Protein AF-A0AAW4KQB4-F1 (afdb_monomer)

Secondary structure (DSSP, 8-state):
-HHHHHH-HHHHHHHHHHTT----SEEEESSHHHHHHHHHHH-SSEEEEESS-TTSTT-EEE-SHHHHHHHHHHHTTTSSS--EEEEE--TTPPP-------

Radius of gyration: 13.83 Å; Cα contacts (8 Å, |Δi|>4): 135; chains: 1; bounding box: 31×33×38 Å

pLDDT: mean 86.3, std 11.34, range [48.59, 96.62]

InterPro domains:
  IPR005479 Carbamoyl phosphate synthase, ATP-binding domain [PF02786] (8-97)
  IPR005479 Carbamoyl phosphate synthase, ATP-binding domain [PS00866] (44-58)
  IPR011761 ATP-grasp fold [PS50975] (13-90)
  IPR013815 ATP-grasp fold, subdomain 1 [G3DSA:3.30.1490.20] (21-90)

Sequence (102 aa):
DAIDRAEDRERFQQMVERLNLRQPPNATVRSEDEAIRAASKIGYPLVVRPSYVLGGRAMEIVYEEEELKRYLRDAVKVSNDSPVLLDHFLNCAIEMDVDAVC

Mean predicted aligned error: 5.12 Å

Solvent-accessible surface area (backbone atoms only — not comparable to full-atom values): 6209 Å² total; per-residue (Å²): 106,77,67,54,40,67,40,34,54,65,52,35,50,54,50,37,57,76,67,72,55,91,74,67,58,64,45,74,28,84,45,71,73,50,41,54,59,43,45,73,72,59,41,73,44,27,33,39,42,60,37,79,56,80,86,66,61,83,50,48,78,29,72,48,70,68,52,46,54,50,47,48,68,65,51,51,79,71,43,86,90,48,48,31,34,40,31,40,56,73,78,94,64,87,87,83,88,83,90,84,87,133

Organism: Vibrio cholerae (NCBI:txid666)

Foldseek 3Di:
DVVQCVQAPVSVVVVCVVVVHDFAQKDKDQDLVRVVVSCVVRDDQKWKAWGPDPDCPLIDTHGDSVSSVVSCVVPSVVHPSGIIMIGHDDPPDDDDDDDDDD

Nearest PDB structures (foldseek):
  1bxr-assembly1_A  TM=9.576E-01  e=3.854E-11  Escherichia coli
  5dou-assembly1_A  TM=9.625E-01  e=8.351E-07  Homo sapiens
  5dou-assembly1_B  TM=9.601E-01  e=1.303E-06  Homo sapiens
  1m6v-assembly1_G  TM=9.331E-01  e=2.796E-06  Escherichia coli
  2ip4-assembly2_B  TM=7.373E-01  e=1.536E-04  Thermus thermophilus HB8

Structure (mmCIF, N/CA/C/O backbone):
data_AF-A0AAW4KQB4-F1
#
_entry.id   AF-A0AAW4KQB4-F1
#
loop_
_atom_site.group_PDB
_atom_site.id
_atom_site.type_symbol
_atom_site.label_atom_id
_atom_site.label_alt_id
_atom_site.label_comp_id
_atom_site.label_asym_id
_atom_site.label_entity_id
_atom_site.label_seq_id
_atom_site.pdbx_PDB_ins_code
_atom_site.Cartn_x
_atom_site.Cartn_y
_atom_site.Cartn_z
_atom_site.occupancy
_atom_site.B_iso_or_equiv
_atom_site.auth_seq_id
_atom_site.auth_comp_id
_atom_site.auth_asym_id
_atom_site.auth_atom_id
_atom_site.pdbx_PDB_model_num
ATOM 1 N N . ASP A 1 1 ? 9.292 16.509 -10.514 1.00 65.25 1 ASP A N 1
ATOM 2 C CA . ASP A 1 1 ? 8.114 16.097 -11.310 1.00 65.25 1 ASP A CA 1
ATOM 3 C C . ASP A 1 1 ? 8.057 14.623 -11.669 1.00 65.25 1 ASP A C 1
ATOM 5 O O . ASP A 1 1 ? 7.172 13.952 -11.163 1.00 65.25 1 ASP A O 1
ATOM 9 N N . ALA A 1 2 ? 8.936 14.094 -12.529 1.00 73.88 2 ALA A N 1
ATOM 10 C CA . ALA A 1 2 ? 8.830 12.690 -12.955 1.00 73.88 2 ALA A CA 1
ATOM 11 C C . ALA A 1 2 ? 9.076 11.689 -11.811 1.00 73.88 2 ALA A C 1
ATOM 13 O O . ALA A 1 2 ? 8.308 10.746 -11.673 1.00 73.88 2 ALA A O 1
ATOM 14 N N . ILE A 1 3 ? 10.086 11.948 -10.972 1.00 74.69 3 ILE A N 1
ATOM 15 C CA . ILE A 1 3 ? 10.391 11.147 -9.773 1.00 74.69 3 ILE A CA 1
ATOM 16 C C . ILE A 1 3 ? 9.219 11.198 -8.786 1.00 74.69 3 ILE A C 1
ATOM 18 O O . ILE A 1 3 ? 8.732 10.172 -8.338 1.00 74.69 3 ILE A O 1
ATOM 22 N N . ASP A 1 4 ? 8.699 12.398 -8.528 1.00 74.75 4 ASP A N 1
ATOM 23 C CA . ASP A 1 4 ? 7.585 12.606 -7.599 1.00 74.75 4 ASP A CA 1
ATOM 24 C C . ASP A 1 4 ? 6.294 11.895 -8.043 1.00 74.75 4 ASP A C 1
ATOM 26 O O . ASP A 1 4 ? 5.575 11.346 -7.222 1.00 74.75 4 ASP A O 1
ATOM 30 N N . ARG A 1 5 ? 6.031 11.807 -9.356 1.00 73.94 5 ARG A N 1
ATOM 31 C CA . ARG A 1 5 ? 4.914 11.002 -9.889 1.00 73.94 5 ARG A CA 1
ATOM 32 C C . ARG A 1 5 ? 5.044 9.501 -9.621 1.00 73.94 5 ARG A C 1
ATOM 34 O O . ARG A 1 5 ? 4.027 8.818 -9.656 1.00 73.94 5 ARG A O 1
ATOM 41 N N . ALA A 1 6 ? 6.264 8.994 -9.457 1.00 73.69 6 ALA A N 1
ATOM 42 C CA . ALA A 1 6 ? 6.514 7.580 -9.193 1.00 73.69 6 ALA A CA 1
ATOM 43 C C . ALA A 1 6 ? 6.536 7.269 -7.686 1.00 73.69 6 ALA A C 1
ATOM 45 O O . ALA A 1 6 ? 6.075 6.206 -7.278 1.00 73.69 6 ALA A O 1
ATOM 46 N N . GLU A 1 7 ? 7.047 8.197 -6.872 1.00 79.44 7 GLU A N 1
ATOM 47 C CA . GLU A 1 7 ? 7.164 8.045 -5.414 1.00 79.44 7 GLU A CA 1
ATOM 48 C C . GLU A 1 7 ? 5.852 8.338 -4.663 1.00 79.44 7 GLU A C 1
ATOM 50 O O . GLU A 1 7 ? 5.583 7.719 -3.628 1.00 79.44 7 GLU A O 1
ATOM 55 N N . ASP A 1 8 ? 5.019 9.245 -5.188 1.00 83.75 8 ASP A N 1
ATOM 56 C CA . ASP A 1 8 ? 3.676 9.520 -4.672 1.00 83.75 8 ASP A CA 1
ATOM 57 C C . ASP A 1 8 ? 2.689 8.451 -5.165 1.00 83.75 8 ASP A C 1
ATOM 59 O O . ASP A 1 8 ? 2.411 8.315 -6.364 1.00 83.7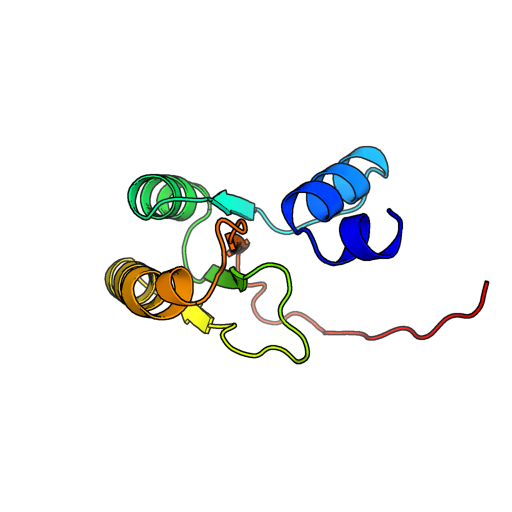5 8 ASP A O 1
ATOM 63 N N . ARG A 1 9 ? 2.134 7.685 -4.221 1.00 83.75 9 ARG A N 1
ATOM 64 C CA . ARG A 1 9 ? 1.229 6.571 -4.523 1.00 83.75 9 ARG A CA 1
ATOM 65 C C . ARG A 1 9 ? -0.099 7.015 -5.127 1.00 83.75 9 ARG A C 1
ATOM 67 O O . ARG A 1 9 ? -0.625 6.298 -5.976 1.00 83.75 9 ARG A O 1
ATOM 74 N N . GLU A 1 10 ? -0.606 8.186 -4.754 1.00 84.56 10 GLU A N 1
ATOM 75 C CA . GLU A 1 10 ? -1.840 8.739 -5.313 1.00 84.56 10 GLU A CA 1
ATOM 76 C C . GLU A 1 10 ? -1.628 9.124 -6.781 1.00 84.56 10 GLU A C 1
ATOM 78 O O . GLU A 1 10 ? -2.413 8.765 -7.661 1.00 84.56 10 GLU A O 1
ATOM 83 N N . ARG A 1 11 ? -0.511 9.797 -7.077 1.00 86.31 11 ARG A N 1
ATOM 84 C CA . ARG A 1 11 ? -0.163 10.183 -8.453 1.00 86.31 11 ARG A CA 1
ATOM 85 C C . ARG A 1 11 ? 0.112 8.963 -9.328 1.00 86.31 11 ARG A C 1
ATOM 87 O O . ARG A 1 11 ? -0.288 8.948 -10.496 1.00 86.31 11 ARG A O 1
ATOM 94 N N . PHE A 1 12 ? 0.762 7.940 -8.777 1.00 86.69 12 PHE A N 1
ATOM 95 C CA . PHE A 1 12 ? 1.005 6.684 -9.478 1.00 86.69 12 PHE A CA 1
ATOM 96 C C . PHE A 1 12 ? -0.304 5.940 -9.788 1.00 86.69 12 PHE A C 1
ATOM 98 O O . PHE A 1 12 ? -0.493 5.481 -10.917 1.00 86.69 12 PHE A O 1
ATOM 105 N N . GLN A 1 13 ? -1.231 5.875 -8.825 1.00 87.25 13 GLN A N 1
ATOM 106 C CA . GLN A 1 13 ? -2.569 5.302 -9.008 1.00 87.25 13 GLN A CA 1
ATOM 107 C C . GLN A 1 13 ? -3.315 5.991 -10.161 1.00 87.25 13 GLN A C 1
ATOM 109 O O . GLN A 1 13 ? -3.712 5.331 -11.122 1.00 87.25 13 GLN A O 1
ATOM 114 N N . GLN A 1 14 ? -3.397 7.325 -10.135 1.00 89.75 14 GLN A N 1
ATOM 115 C CA . GLN A 1 14 ? -4.054 8.113 -11.186 1.00 89.75 14 GLN A CA 1
ATOM 116 C C . GLN A 1 14 ? -3.425 7.898 -12.572 1.00 89.75 14 GLN A C 1
ATOM 118 O O . GLN A 1 14 ? -4.121 7.870 -13.589 1.00 89.75 14 GLN A O 1
ATOM 123 N N . MET A 1 15 ? -2.097 7.754 -12.641 1.00 92.25 15 MET A N 1
ATOM 124 C CA . MET A 1 15 ? -1.402 7.479 -13.898 1.00 92.25 15 MET A CA 1
ATOM 125 C C . MET A 1 15 ? -1.805 6.119 -14.474 1.00 92.25 15 MET A C 1
ATOM 127 O O . MET A 1 15 ? -2.079 6.021 -15.669 1.00 92.25 15 MET A O 1
ATOM 131 N N . VAL A 1 16 ? -1.853 5.082 -13.642 1.00 92.06 16 VAL A N 1
ATOM 132 C CA . VAL A 1 16 ? -2.243 3.733 -14.062 1.00 92.06 16 VAL A CA 1
ATOM 133 C C . VAL A 1 16 ? -3.697 3.691 -14.534 1.00 92.06 16 VAL A C 1
ATOM 135 O O . VAL A 1 16 ? -3.965 3.123 -15.595 1.00 92.06 16 VAL A O 1
ATOM 138 N N . GLU A 1 17 ? -4.610 4.345 -13.815 1.00 90.50 17 GLU A N 1
ATOM 139 C CA . GLU A 1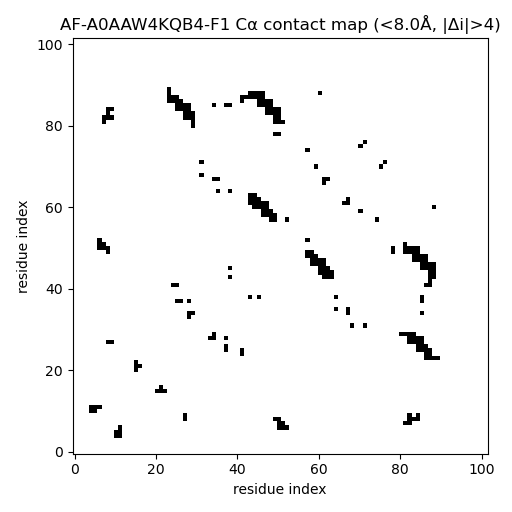 17 ? -6.012 4.481 -14.227 1.00 90.50 17 GLU A CA 1
ATOM 140 C C . GLU A 1 17 ? -6.129 5.177 -15.585 1.00 90.50 17 GLU A C 1
ATOM 142 O O . GLU A 1 17 ? -6.798 4.683 -16.493 1.00 90.50 17 GLU A O 1
ATOM 147 N N . ARG A 1 18 ? -5.405 6.288 -15.774 1.00 93.88 18 ARG A N 1
ATOM 148 C CA . ARG A 1 18 ? -5.371 7.019 -17.047 1.00 93.88 18 ARG A CA 1
ATOM 149 C C . ARG A 1 18 ? -4.843 6.167 -18.205 1.00 93.88 18 ARG A C 1
ATOM 151 O O . ARG A 1 18 ? -5.264 6.366 -19.343 1.00 93.88 18 ARG A O 1
ATOM 158 N N . LEU A 1 19 ? -3.912 5.254 -17.932 1.00 95.00 19 LEU A N 1
ATOM 159 C CA . LEU A 1 19 ? -3.350 4.322 -18.912 1.00 95.00 19 LEU A CA 1
ATOM 160 C C . LEU A 1 19 ? -4.195 3.050 -19.092 1.00 95.00 19 LEU A C 1
ATOM 162 O O . LEU A 1 19 ? -3.847 2.216 -19.927 1.00 95.00 19 LEU A O 1
ATOM 166 N N . ASN A 1 20 ? -5.300 2.907 -18.352 1.00 94.44 20 ASN A N 1
ATOM 167 C CA . ASN A 1 20 ? -6.182 1.741 -18.377 1.00 94.44 20 ASN A CA 1
ATOM 168 C C . ASN A 1 20 ? -5.441 0.416 -18.093 1.00 94.44 20 ASN A C 1
ATOM 170 O O . ASN A 1 20 ? -5.729 -0.621 -18.697 1.00 94.44 20 ASN A O 1
ATOM 174 N N . LEU A 1 21 ? -4.453 0.456 -17.191 1.00 94.94 21 LEU A N 1
ATOM 175 C CA . LEU A 1 21 ? -3.755 -0.738 -16.708 1.00 94.94 21 LEU A CA 1
ATOM 176 C C . LEU A 1 21 ? -4.468 -1.302 -15.471 1.00 94.94 21 LEU A C 1
ATOM 178 O O . LEU A 1 21 ? -5.260 -0.629 -14.815 1.00 94.94 21 LEU A O 1
ATOM 182 N N . ARG A 1 22 ? -4.201 -2.571 -15.156 1.00 93.62 22 ARG A N 1
ATOM 183 C CA . ARG A 1 22 ? -4.851 -3.270 -14.041 1.00 93.62 22 ARG A CA 1
ATOM 184 C C . ARG A 1 22 ? -4.152 -2.979 -12.716 1.00 93.62 22 ARG A C 1
ATOM 186 O O . ARG A 1 22 ? -2.926 -2.990 -12.654 1.00 93.62 22 ARG A O 1
ATOM 193 N N . GLN A 1 23 ? -4.946 -2.816 -11.661 1.00 91.94 23 GLN A N 1
ATOM 194 C CA . GLN A 1 23 ? -4.488 -2.762 -10.272 1.00 91.94 23 GLN A CA 1
ATOM 195 C C . GLN A 1 23 ? -5.373 -3.634 -9.376 1.00 91.94 23 GLN A C 1
ATOM 197 O O . GLN A 1 23 ? -6.537 -3.868 -9.725 1.00 91.94 23 GLN A O 1
ATOM 202 N N . PRO A 1 24 ? -4.846 -4.118 -8.237 1.00 92.81 24 PRO A N 1
ATOM 203 C CA . PRO A 1 24 ? -5.694 -4.652 -7.182 1.00 92.81 24 PRO A CA 1
ATOM 204 C C . PRO A 1 24 ? -6.673 -3.573 -6.695 1.00 92.81 24 PRO A C 1
ATOM 206 O O . PRO A 1 24 ? -6.383 -2.381 -6.819 1.00 92.81 24 PRO A O 1
ATOM 209 N N . PRO A 1 25 ? -7.816 -3.959 -6.105 1.00 94.12 25 PRO A N 1
ATOM 210 C CA . PRO A 1 25 ? -8.632 -3.022 -5.348 1.00 94.12 25 PRO A CA 1
ATOM 211 C C . PRO A 1 25 ? -7.778 -2.335 -4.279 1.00 94.12 25 PRO A C 1
ATOM 213 O O . PRO A 1 25 ? -7.138 -3.007 -3.467 1.00 94.12 25 PRO A O 1
ATOM 216 N N . ASN A 1 26 ? -7.749 -1.006 -4.305 1.00 94.81 26 ASN A N 1
ATOM 217 C CA . ASN A 1 26 ? -6.882 -0.226 -3.438 1.00 94.81 26 ASN A CA 1
ATOM 218 C C . ASN A 1 26 ? -7.472 1.135 -3.077 1.00 94.81 26 ASN A C 1
ATOM 220 O O . ASN A 1 26 ? -8.482 1.573 -3.633 1.00 94.81 26 ASN A O 1
ATOM 224 N N . ALA A 1 27 ? -6.868 1.780 -2.084 1.00 93.50 27 ALA A N 1
ATOM 225 C CA . ALA A 1 27 ? -7.244 3.117 -1.660 1.00 93.50 27 ALA A CA 1
ATOM 226 C C . ALA A 1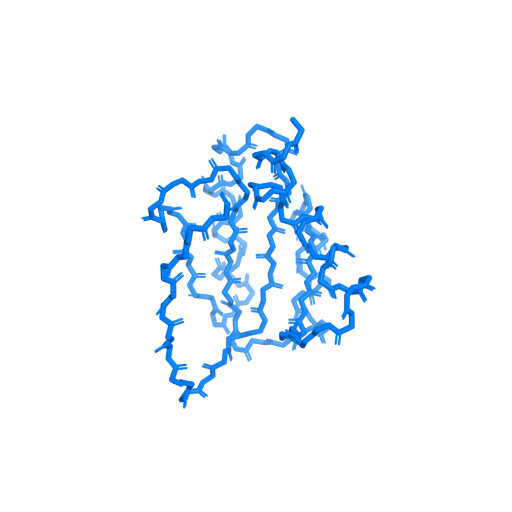 27 ? -6.064 3.849 -1.033 1.00 93.50 27 ALA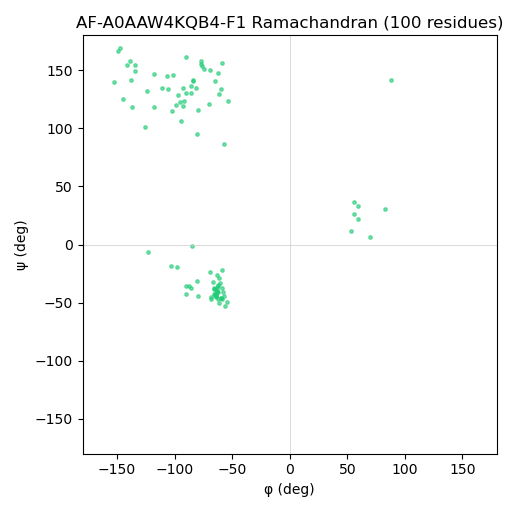 A C 1
ATOM 228 O O . ALA A 1 27 ? -5.320 3.288 -0.226 1.00 93.50 27 ALA A O 1
ATOM 229 N N . THR A 1 28 ? -5.955 5.130 -1.360 1.00 91.69 28 THR A N 1
ATOM 230 C CA . THR A 1 28 ? -5.017 6.040 -0.716 1.00 91.69 28 THR A CA 1
ATOM 231 C C . THR A 1 28 ? -5.680 6.699 0.494 1.00 91.69 28 THR A C 1
ATOM 233 O O . THR A 1 28 ? -6.793 7.213 0.383 1.00 91.69 28 THR A O 1
ATOM 236 N N . VAL A 1 29 ? -5.012 6.682 1.647 1.00 90.44 29 VAL A N 1
ATOM 237 C CA . VAL A 1 29 ? -5.545 7.174 2.927 1.00 90.44 29 VAL A CA 1
ATOM 238 C C . VAL A 1 29 ? -4.529 8.045 3.659 1.00 90.44 29 VAL A C 1
ATOM 240 O O . VAL A 1 29 ? -3.317 7.854 3.531 1.00 90.44 29 VAL A O 1
ATOM 243 N N . ARG A 1 30 ? -5.026 9.022 4.424 1.00 86.75 30 ARG A N 1
ATOM 244 C CA . ARG A 1 30 ? -4.204 9.968 5.203 1.00 86.75 30 ARG A CA 1
ATOM 245 C C . ARG A 1 30 ? -4.521 9.968 6.697 1.00 86.75 30 ARG A C 1
ATOM 247 O O . ARG A 1 30 ? -3.831 10.620 7.473 1.00 86.75 30 ARG A O 1
ATOM 254 N N . SER A 1 31 ? -5.553 9.242 7.114 1.00 86.94 31 SER A N 1
ATOM 255 C CA . SER A 1 31 ? -5.945 9.108 8.517 1.00 86.94 31 SER A CA 1
ATOM 256 C C . SER A 1 31 ? -6.339 7.674 8.849 1.00 86.94 31 SER A C 1
ATOM 258 O O . SER A 1 31 ? -6.722 6.901 7.970 1.00 86.94 31 SER A O 1
ATOM 260 N N . GLU A 1 32 ? -6.279 7.330 10.135 1.00 88.81 32 GLU A N 1
ATOM 261 C CA . GLU A 1 32 ? -6.724 6.030 10.647 1.00 88.81 32 GLU A CA 1
ATOM 262 C C . GLU A 1 32 ? -8.192 5.750 10.289 1.00 88.81 32 GLU A C 1
ATOM 264 O O . GLU A 1 32 ? -8.522 4.686 9.769 1.00 88.81 32 GLU A O 1
ATOM 269 N N . ASP A 1 33 ? -9.060 6.745 10.457 1.00 90.31 33 ASP A N 1
ATOM 270 C CA . ASP A 1 33 ? -10.482 6.640 10.131 1.00 90.31 33 ASP A CA 1
ATOM 271 C C . ASP A 1 33 ? -10.735 6.374 8.638 1.00 90.31 33 ASP A C 1
ATOM 273 O O . ASP A 1 33 ? -11.624 5.599 8.271 1.00 90.31 33 ASP A O 1
ATOM 277 N N . GLU A 1 34 ? -9.977 7.026 7.750 1.00 92.31 34 GLU A N 1
ATOM 278 C CA . GLU A 1 34 ? -10.029 6.742 6.313 1.00 92.31 34 GLU A CA 1
ATOM 279 C C . GLU A 1 34 ? -9.537 5.333 6.002 1.00 92.31 34 GLU A C 1
ATOM 281 O O . GLU A 1 34 ? -10.179 4.632 5.219 1.00 92.31 34 GLU A O 1
ATOM 286 N N . ALA A 1 35 ? -8.448 4.908 6.645 1.00 92.62 35 ALA A N 1
ATOM 287 C CA . ALA A 1 35 ? -7.872 3.584 6.475 1.00 92.62 35 ALA A CA 1
ATOM 288 C C . ALA A 1 35 ? -8.852 2.474 6.854 1.00 92.62 35 ALA A C 1
ATOM 290 O O . ALA A 1 35 ? -9.042 1.547 6.073 1.00 92.62 35 ALA A O 1
ATOM 291 N N . ILE A 1 36 ? -9.542 2.594 7.990 1.00 93.94 36 ILE A N 1
ATOM 292 C CA . ILE A 1 36 ? -10.527 1.601 8.447 1.00 93.94 36 ILE A CA 1
ATOM 293 C C . ILE A 1 36 ? -11.712 1.514 7.473 1.00 93.94 36 ILE A C 1
ATOM 295 O O . ILE A 1 36 ? -12.139 0.422 7.079 1.00 93.94 36 ILE A O 1
ATOM 299 N N . ARG A 1 37 ? -12.228 2.666 7.019 1.00 95.56 37 ARG A N 1
ATOM 300 C CA . ARG A 1 37 ? -13.314 2.709 6.024 1.00 95.56 37 ARG A CA 1
ATOM 301 C C . ARG A 1 37 ? -12.894 2.112 4.684 1.00 95.56 37 ARG A C 1
ATOM 303 O O . ARG A 1 37 ? -13.704 1.449 4.039 1.00 95.56 37 ARG A O 1
ATOM 310 N N . ALA A 1 38 ? -11.667 2.375 4.245 1.00 95.62 38 ALA A N 1
ATOM 311 C CA . ALA A 1 38 ? -11.121 1.823 3.014 1.00 95.62 38 ALA A CA 1
ATOM 312 C C . ALA A 1 38 ? -10.892 0.310 3.130 1.00 95.62 38 ALA A C 1
ATOM 314 O O . ALA A 1 38 ? -11.345 -0.442 2.269 1.00 95.62 38 ALA A O 1
ATOM 315 N N . ALA A 1 39 ? -10.286 -0.143 4.226 1.00 95.56 39 ALA A N 1
ATOM 316 C CA . ALA A 1 39 ? -10.036 -1.550 4.506 1.00 95.56 39 ALA A CA 1
ATOM 317 C C . ALA A 1 39 ? -11.328 -2.375 4.519 1.00 95.56 39 ALA A C 1
ATOM 319 O O . ALA A 1 39 ? -11.382 -3.440 3.911 1.00 95.56 39 ALA A O 1
ATOM 320 N N . SER A 1 40 ? -12.401 -1.833 5.102 1.00 94.75 40 SER A N 1
ATOM 321 C CA . SER A 1 40 ? -13.728 -2.466 5.101 1.00 94.75 40 SER A CA 1
ATOM 322 C C . SER A 1 40 ? -14.314 -2.655 3.694 1.00 94.75 40 SER A C 1
ATOM 324 O O . SER A 1 40 ? -15.113 -3.562 3.478 1.00 94.75 40 SER A O 1
ATOM 326 N N . LYS A 1 41 ? -13.947 -1.795 2.734 1.00 95.88 41 LYS A N 1
ATOM 327 C CA . LYS A 1 41 ? -14.399 -1.885 1.335 1.00 95.88 41 LYS A CA 1
ATOM 328 C C . LYS A 1 41 ? -13.531 -2.820 0.496 1.00 95.88 41 LYS A C 1
ATOM 330 O O . LYS A 1 41 ? -14.060 -3.484 -0.388 1.00 95.88 41 LYS A O 1
ATOM 335 N N . ILE A 1 42 ? -12.220 -2.829 0.739 1.00 96.06 42 ILE A N 1
ATOM 336 C CA . ILE A 1 42 ? -11.243 -3.622 -0.023 1.00 96.06 42 ILE A CA 1
ATOM 337 C C . ILE A 1 42 ? -11.242 -5.085 0.446 1.00 96.06 42 ILE A C 1
ATOM 339 O O . ILE A 1 42 ? -11.251 -5.994 -0.379 1.00 96.06 42 ILE A O 1
ATOM 343 N N . GLY A 1 43 ? -11.270 -5.303 1.762 1.00 95.56 43 GLY A N 1
ATOM 344 C CA . GLY A 1 43 ? -11.178 -6.617 2.392 1.00 95.56 43 GLY A CA 1
ATOM 345 C C . GLY A 1 43 ? -9.738 -7.067 2.661 1.00 95.56 43 GLY A C 1
ATOM 346 O O . GLY A 1 43 ? -8.834 -6.852 1.853 1.00 95.56 43 GLY A O 1
ATOM 347 N N . TYR A 1 44 ? -9.546 -7.717 3.810 1.00 95.00 44 TYR A N 1
ATOM 348 C CA . TYR A 1 44 ? -8.274 -8.301 4.243 1.00 95.00 44 TYR A CA 1
ATOM 349 C C . TYR A 1 44 ? -7.964 -9.633 3.528 1.00 95.00 44 TYR A C 1
ATOM 351 O O . TYR A 1 44 ? -8.900 -10.331 3.124 1.00 95.00 44 TYR A O 1
ATOM 359 N N . PRO A 1 45 ? -6.681 -10.037 3.420 1.00 96.62 45 PRO A N 1
ATOM 360 C CA . PRO A 1 45 ? -5.486 -9.309 3.863 1.00 96.62 45 PRO A CA 1
ATOM 361 C C . PRO A 1 45 ? -5.124 -8.123 2.958 1.00 96.62 45 PRO A C 1
ATOM 363 O O . PRO A 1 45 ? -5.393 -8.130 1.756 1.00 96.62 45 PRO A O 1
ATOM 366 N N . LEU A 1 46 ? -4.502 -7.101 3.549 1.00 96.19 46 LEU A N 1
ATOM 367 C CA . LEU A 1 46 ? -4.072 -5.881 2.863 1.00 96.19 46 LEU A CA 1
ATOM 368 C C . LEU A 1 46 ? -2.556 -5.728 2.926 1.00 96.19 46 LEU A C 1
ATOM 370 O O . LEU A 1 46 ? -1.939 -6.064 3.932 1.00 96.19 46 LEU A O 1
ATOM 374 N N . VAL A 1 47 ? -1.968 -5.148 1.885 1.00 94.31 47 VAL A N 1
ATOM 375 C CA . VAL A 1 47 ? -0.589 -4.654 1.900 1.00 94.31 47 VAL A CA 1
ATOM 376 C C . VAL A 1 47 ? -0.617 -3.157 2.144 1.00 94.31 47 VAL A C 1
ATOM 378 O O . VAL A 1 47 ? -1.185 -2.402 1.352 1.00 94.31 47 VAL A O 1
ATOM 381 N N . VAL A 1 48 ? 0.020 -2.724 3.226 1.00 92.50 48 VAL A N 1
ATOM 382 C CA . VAL A 1 48 ? 0.152 -1.313 3.570 1.00 92.50 48 VAL A CA 1
ATOM 383 C C . VAL A 1 48 ? 1.455 -0.774 2.993 1.00 92.50 48 VAL A C 1
ATOM 385 O O . VAL A 1 48 ? 2.539 -1.271 3.304 1.00 92.50 48 VAL A O 1
ATOM 388 N N . ARG A 1 49 ? 1.349 0.226 2.112 1.00 90.19 49 ARG A N 1
ATOM 389 C CA . ARG A 1 49 ? 2.467 0.770 1.332 1.00 90.19 49 ARG A CA 1
ATOM 390 C C . ARG A 1 49 ? 2.579 2.286 1.526 1.00 90.19 49 ARG A C 1
ATOM 392 O O . ARG A 1 49 ? 1.833 3.036 0.894 1.00 90.19 49 ARG A O 1
ATOM 399 N N . PRO A 1 50 ? 3.506 2.767 2.366 1.00 86.38 50 PRO A N 1
ATOM 400 C CA . PRO A 1 50 ? 3.734 4.198 2.531 1.00 86.38 50 PRO A CA 1
ATOM 401 C C . PRO A 1 50 ? 4.374 4.809 1.270 1.00 86.38 50 PRO A C 1
ATOM 403 O O . PRO A 1 50 ? 5.103 4.136 0.529 1.00 86.38 50 PRO A O 1
ATOM 406 N N . SER A 1 51 ? 4.085 6.085 1.008 1.00 81.56 51 SER A N 1
ATOM 407 C CA . SER A 1 51 ? 4.749 6.863 -0.053 1.00 81.56 51 SER A CA 1
ATOM 408 C C . SER A 1 51 ? 6.156 7.303 0.373 1.00 81.56 51 SER A C 1
ATOM 410 O O . SER A 1 51 ? 6.438 7.400 1.567 1.00 81.56 51 SER A O 1
AT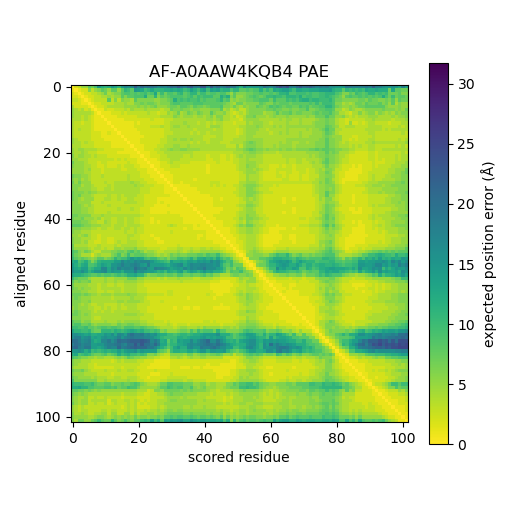OM 412 N N . TYR A 1 52 ? 7.025 7.599 -0.600 1.00 72.50 52 TYR A N 1
ATOM 413 C CA . TYR A 1 52 ? 8.394 8.103 -0.384 1.00 72.50 52 TYR A CA 1
ATOM 414 C C . TYR A 1 52 ? 9.311 7.189 0.448 1.00 72.50 52 TYR A C 1
ATOM 416 O O . TYR A 1 52 ? 10.186 7.667 1.178 1.00 72.50 52 TYR A O 1
ATOM 424 N N . VAL A 1 53 ? 9.142 5.866 0.343 1.00 69.81 53 VAL A N 1
ATOM 425 C CA . VAL A 1 53 ? 9.989 4.903 1.059 1.00 69.81 53 VAL A CA 1
ATOM 426 C C . VAL A 1 53 ? 10.757 4.005 0.098 1.00 69.81 53 VAL A C 1
ATOM 428 O O . VAL A 1 53 ? 10.186 3.221 -0.656 1.00 69.81 53 VAL A O 1
ATOM 431 N N . LEU A 1 54 ? 12.087 4.089 0.176 1.00 62.81 54 LEU A N 1
ATOM 432 C CA . LEU A 1 54 ? 13.006 3.270 -0.612 1.00 62.81 54 LEU A CA 1
ATOM 433 C C . LEU A 1 54 ? 13.272 1.921 0.075 1.00 62.81 54 LEU A C 1
ATOM 435 O O . LEU A 1 54 ? 13.648 1.884 1.256 1.00 62.81 54 LEU A O 1
ATOM 439 N N . GLY A 1 55 ? 13.140 0.834 -0.695 1.00 61.66 55 GLY A N 1
ATOM 440 C CA . GLY A 1 55 ? 13.551 -0.525 -0.319 1.00 61.66 55 GLY A CA 1
ATOM 441 C C . GLY A 1 55 ? 12.554 -1.315 0.535 1.00 61.66 55 GLY A C 1
ATOM 442 O O . GLY A 1 55 ? 12.983 -2.095 1.377 1.00 61.66 55 GLY A O 1
ATOM 443 N N . GLY A 1 56 ? 11.244 -1.076 0.396 1.00 60.97 56 GLY A N 1
ATOM 444 C CA . GLY A 1 56 ? 10.216 -1.843 1.125 1.00 60.97 56 GLY A CA 1
ATOM 445 C C . GLY A 1 56 ? 10.166 -1.584 2.634 1.00 60.97 56 GLY A C 1
ATOM 446 O O . GLY A 1 56 ? 9.431 -2.253 3.358 1.00 60.97 56 GLY A O 1
ATOM 447 N N . ARG A 1 57 ? 10.944 -0.617 3.135 1.00 64.69 57 ARG A N 1
ATOM 448 C CA . ARG A 1 57 ? 10.954 -0.275 4.558 1.00 64.69 57 ARG A CA 1
ATOM 449 C C . ARG A 1 57 ? 9.553 0.167 4.980 1.00 64.69 57 ARG A C 1
ATOM 451 O O . ARG A 1 57 ? 8.908 0.939 4.280 1.00 64.69 57 ARG A O 1
ATOM 458 N N . ALA A 1 58 ? 9.095 -0.360 6.111 1.00 75.50 58 ALA A N 1
ATOM 459 C CA . ALA A 1 58 ? 7.756 -0.130 6.643 1.00 75.50 58 ALA A CA 1
ATOM 460 C C . ALA A 1 58 ? 6.598 -0.560 5.718 1.00 75.50 58 ALA A C 1
ATOM 462 O O . ALA A 1 58 ? 5.496 -0.061 5.897 1.00 75.50 58 ALA A O 1
ATOM 463 N N . MET A 1 59 ? 6.789 -1.462 4.749 1.00 86.88 59 MET A N 1
ATOM 464 C CA . MET A 1 59 ? 5.647 -2.172 4.157 1.00 86.88 59 MET A CA 1
ATOM 465 C C . MET A 1 59 ? 5.247 -3.330 5.072 1.00 86.88 59 MET A C 1
ATOM 467 O O . MET A 1 59 ? 6.114 -4.065 5.543 1.00 86.88 59 MET A O 1
ATOM 471 N N . GLU A 1 60 ? 3.951 -3.500 5.321 1.00 90.56 60 GLU A N 1
ATOM 472 C CA . GLU A 1 60 ? 3.434 -4.567 6.187 1.00 90.56 60 GLU A CA 1
ATOM 473 C C . GLU A 1 60 ? 2.184 -5.192 5.563 1.00 90.56 60 GLU A C 1
ATOM 475 O O . GLU A 1 60 ? 1.372 -4.496 4.949 1.00 90.56 60 GLU A O 1
ATOM 480 N N . ILE A 1 61 ? 2.043 -6.513 5.695 1.00 93.44 61 ILE A N 1
ATOM 481 C CA . ILE A 1 61 ? 0.800 -7.212 5.363 1.00 93.44 61 ILE A CA 1
ATOM 482 C C . ILE A 1 61 ? -0.023 -7.282 6.641 1.00 93.44 61 ILE A C 1
ATOM 484 O O . ILE A 1 61 ? 0.448 -7.829 7.635 1.00 93.44 61 ILE A O 1
ATOM 488 N N . VAL A 1 62 ? -1.240 -6.756 6.593 1.00 95.19 62 VAL A N 1
ATOM 489 C CA . VAL A 1 62 ? -2.179 -6.758 7.715 1.00 95.19 62 VAL A CA 1
ATOM 490 C C . VAL A 1 62 ? -3.349 -7.683 7.403 1.00 95.19 62 VAL A C 1
ATOM 492 O O . VAL A 1 62 ? -3.908 -7.661 6.302 1.00 95.19 62 VAL A O 1
ATOM 495 N N . TYR A 1 63 ? -3.719 -8.512 8.369 1.00 95.75 63 TYR A N 1
ATOM 496 C CA . TYR A 1 63 ? -4.769 -9.523 8.248 1.00 95.75 63 TYR A CA 1
ATOM 497 C C . TYR A 1 63 ? -6.064 -9.102 8.941 1.00 95.75 63 TYR A C 1
ATOM 499 O O . TYR A 1 63 ? -7.128 -9.635 8.628 1.00 95.75 63 TYR A O 1
ATOM 507 N N . GLU A 1 64 ? -5.986 -8.130 9.848 1.00 95.75 64 GLU A N 1
ATOM 508 C CA . GLU A 1 64 ? -7.124 -7.628 10.607 1.00 95.75 64 GLU A CA 1
ATOM 509 C C . GLU A 1 64 ? -7.009 -6.131 10.927 1.00 95.75 64 GLU A C 1
ATOM 511 O O . GLU A 1 64 ? -5.972 -5.488 10.740 1.00 95.75 64 GLU A O 1
ATOM 516 N N . GLU A 1 65 ? -8.109 -5.558 11.413 1.00 95.56 65 GLU A N 1
ATOM 517 C CA . GLU A 1 65 ? -8.206 -4.129 11.715 1.00 95.56 65 GLU A CA 1
ATOM 518 C C . GLU A 1 65 ? -7.243 -3.680 12.819 1.00 95.56 65 GLU A C 1
ATOM 520 O O . GLU A 1 65 ? -6.665 -2.599 12.714 1.00 95.56 65 GLU A O 1
ATOM 525 N N . GLU A 1 66 ? -7.021 -4.498 13.851 1.00 95.06 66 GLU A N 1
ATOM 526 C CA . GLU A 1 66 ? -6.131 -4.126 14.958 1.00 95.06 66 GLU A CA 1
ATOM 527 C C . GLU A 1 66 ? -4.671 -4.001 14.498 1.00 95.06 66 GLU A C 1
ATOM 529 O O . GLU A 1 66 ? -3.968 -3.070 14.901 1.00 95.06 66 GLU A O 1
ATOM 534 N N . GLU A 1 67 ? -4.231 -4.877 13.590 1.00 94.56 67 GLU A N 1
ATOM 535 C CA . GLU A 1 67 ? -2.909 -4.793 12.962 1.00 94.56 67 GLU A CA 1
ATOM 536 C C . GLU A 1 67 ? -2.771 -3.523 12.119 1.00 94.56 67 GLU A C 1
ATOM 538 O O . GLU A 1 67 ? -1.775 -2.810 12.246 1.00 94.56 67 GLU A O 1
ATOM 543 N N . LEU A 1 68 ? -3.797 -3.182 11.331 1.00 93.25 68 LEU A N 1
ATOM 544 C CA . LEU A 1 68 ? -3.827 -1.938 10.558 1.00 93.25 68 LEU A CA 1
ATOM 545 C C . LEU A 1 68 ? -3.729 -0.705 11.469 1.00 93.25 68 LEU A C 1
ATOM 547 O O . LEU A 1 68 ? -2.933 0.196 11.206 1.00 93.25 68 LEU A O 1
ATOM 551 N N . LYS A 1 69 ? -4.492 -0.665 12.566 1.00 92.00 69 LYS A N 1
ATOM 552 C CA . LYS A 1 69 ? -4.432 0.438 13.540 1.00 92.00 69 LYS A CA 1
ATOM 553 C C . LYS A 1 69 ? -3.074 0.538 14.214 1.00 92.00 69 LYS A C 1
ATOM 555 O O . LYS A 1 69 ? -2.590 1.640 14.469 1.00 92.00 69 LYS A O 1
ATOM 560 N N . ARG A 1 70 ? -2.463 -0.595 14.568 1.00 90.56 70 ARG A N 1
ATOM 561 C CA . ARG A 1 70 ? -1.111 -0.623 15.145 1.00 90.56 70 ARG A CA 1
ATOM 562 C C . ARG A 1 70 ? -0.102 -0.054 14.151 1.00 90.56 70 ARG A C 1
ATOM 564 O O . ARG A 1 70 ? 0.605 0.889 14.494 1.00 90.56 70 ARG A O 1
ATOM 571 N N . TYR A 1 71 ? -0.121 -0.546 12.914 1.00 89.44 71 TYR A N 1
ATOM 572 C CA . TYR A 1 71 ? 0.740 -0.053 11.846 1.00 89.44 71 TYR A CA 1
ATOM 573 C C .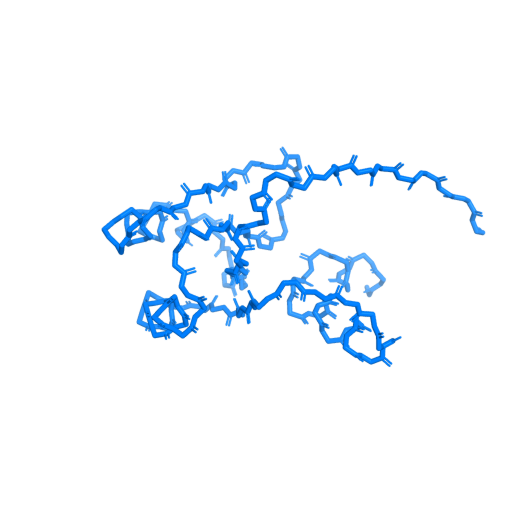 TYR A 1 71 ? 0.600 1.460 11.663 1.00 89.44 71 TYR A C 1
ATOM 575 O O . TYR A 1 71 ? 1.596 2.175 11.657 1.00 89.44 71 TYR A O 1
ATOM 583 N N . LEU A 1 72 ? -0.628 1.977 11.556 1.00 86.25 72 LEU A N 1
ATOM 584 C CA . LEU A 1 72 ? -0.842 3.403 11.305 1.00 86.25 72 LEU A CA 1
ATOM 585 C C . LEU A 1 72 ? -0.356 4.271 12.472 1.00 86.25 72 LEU A C 1
ATOM 587 O O . LEU A 1 72 ? 0.259 5.308 12.239 1.00 86.25 72 LEU A O 1
ATOM 591 N N . ARG A 1 73 ? -0.549 3.835 13.722 1.00 83.31 73 ARG A N 1
ATOM 592 C CA . ARG A 1 73 ? -0.040 4.545 14.910 1.00 83.31 73 ARG A CA 1
ATOM 593 C C . ARG A 1 73 ? 1.490 4.638 14.941 1.00 83.31 73 ARG A C 1
ATOM 595 O O . ARG A 1 73 ? 2.021 5.661 15.389 1.00 83.31 73 ARG A O 1
ATOM 602 N N . ASP A 1 74 ? 2.176 3.600 14.470 1.00 78.75 74 ASP A N 1
ATOM 603 C CA . ASP A 1 74 ? 3.635 3.484 14.538 1.00 78.75 74 ASP A CA 1
ATOM 604 C C . ASP A 1 74 ? 4.330 4.071 13.296 1.00 78.75 74 ASP A C 1
ATOM 606 O O . ASP A 1 74 ? 5.311 4.806 13.420 1.00 78.75 74 ASP A O 1
ATOM 610 N N . ALA A 1 75 ? 3.801 3.801 12.100 1.00 68.69 75 ALA A N 1
ATOM 611 C CA . ALA A 1 75 ? 4.404 4.161 10.818 1.00 68.69 75 ALA A CA 1
ATOM 612 C C . ALA A 1 75 ? 4.020 5.567 10.326 1.00 68.69 75 ALA A C 1
ATOM 614 O O . ALA A 1 75 ? 4.871 6.263 9.770 1.00 68.69 75 ALA A O 1
ATOM 615 N N . VAL A 1 76 ? 2.786 6.042 10.561 1.00 62.81 76 VAL A N 1
ATOM 616 C CA . VAL A 1 76 ? 2.346 7.371 10.069 1.00 62.81 76 VAL A CA 1
ATOM 617 C C . VAL A 1 76 ? 3.053 8.509 10.806 1.00 62.81 76 VAL A C 1
ATOM 619 O O . VAL A 1 76 ? 3.267 9.572 10.231 1.00 62.81 76 VAL A O 1
ATOM 622 N N . LYS A 1 77 ? 3.549 8.280 12.032 1.00 59.28 77 LYS A N 1
ATOM 623 C CA . LYS A 1 77 ? 4.443 9.239 12.713 1.00 59.28 77 LYS A CA 1
ATOM 624 C C . LYS A 1 77 ? 5.729 9.527 11.931 1.00 59.28 77 LYS A C 1
ATOM 626 O O . LYS A 1 77 ? 6.367 10.543 12.187 1.00 59.28 77 LYS A O 1
ATOM 631 N N . VAL A 1 78 ? 6.123 8.632 11.025 1.00 48.59 78 VAL A N 1
ATOM 632 C CA . VAL A 1 78 ? 7.369 8.718 10.253 1.00 48.59 78 VAL A CA 1
ATOM 633 C C . VAL A 1 78 ? 7.132 9.300 8.850 1.00 48.59 78 VAL A C 1
ATOM 635 O O . VAL A 1 78 ? 8.070 9.810 8.241 1.00 48.59 78 VAL A O 1
ATOM 638 N N . SER A 1 79 ? 5.895 9.291 8.335 1.00 54.59 79 SER A N 1
ATOM 639 C CA . SER A 1 79 ? 5.567 9.829 7.008 1.00 54.59 79 SER A CA 1
ATOM 640 C C . SER A 1 79 ? 5.088 11.286 7.090 1.00 54.59 79 SER A C 1
ATOM 642 O O . SER A 1 79 ? 3.964 11.547 7.507 1.00 54.59 79 SER A O 1
ATOM 644 N N . ASN A 1 80 ? 5.927 12.236 6.665 1.00 55.50 80 ASN A N 1
ATOM 645 C CA . ASN A 1 80 ? 5.637 13.679 6.572 1.00 55.50 80 ASN A CA 1
ATOM 646 C C . ASN A 1 80 ? 4.404 13.991 5.689 1.00 55.50 80 ASN A C 1
ATOM 648 O O . ASN A 1 80 ? 4.567 14.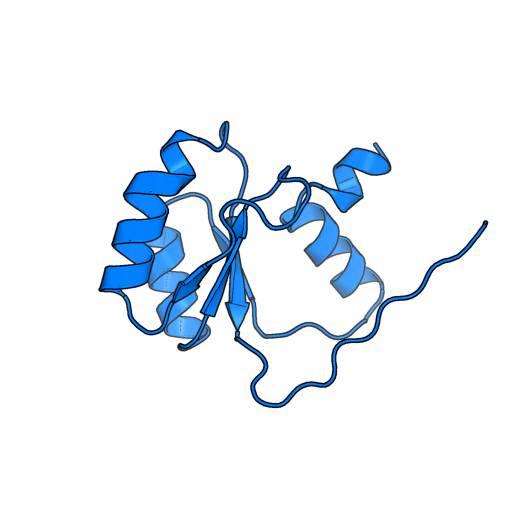218 4.491 1.00 55.50 80 ASN A O 1
ATOM 652 N N . ASP A 1 81 ? 3.186 13.981 6.244 1.00 66.94 81 ASP A N 1
ATOM 653 C CA . ASP A 1 81 ? 1.904 14.248 5.547 1.00 66.94 81 ASP A CA 1
ATOM 654 C C . ASP A 1 81 ? 1.644 13.391 4.289 1.00 66.94 81 ASP A C 1
ATOM 656 O O . ASP A 1 81 ? 0.734 13.647 3.494 1.00 66.94 81 ASP A O 1
ATOM 660 N N . SER A 1 82 ? 2.456 12.356 4.085 1.00 73.44 82 SER A N 1
ATOM 661 C CA . SER A 1 82 ? 2.480 11.601 2.842 1.00 73.44 82 SER A CA 1
ATOM 662 C C . SER A 1 82 ? 1.417 10.502 2.862 1.00 73.44 82 SER A C 1
ATOM 664 O O . SER A 1 82 ? 1.278 9.808 3.870 1.00 73.44 82 SER A O 1
ATOM 666 N N . PRO A 1 83 ? 0.673 10.311 1.760 1.00 83.62 83 PRO A N 1
ATOM 667 C CA . PRO A 1 83 ? -0.379 9.310 1.699 1.00 83.62 83 PRO A CA 1
ATOM 668 C C . PRO A 1 83 ? 0.150 7.881 1.884 1.00 83.62 83 PRO A C 1
ATOM 670 O O . PRO A 1 83 ? 1.241 7.537 1.414 1.00 83.62 83 PRO A O 1
ATOM 673 N N . VAL A 1 84 ? -0.667 7.026 2.498 1.00 88.88 84 VAL A N 1
ATOM 674 C CA . VAL A 1 84 ? -0.441 5.578 2.584 1.00 88.88 84 VAL A CA 1
ATOM 675 C C . VAL A 1 84 ? -1.407 4.872 1.639 1.00 88.88 84 VAL A C 1
ATOM 677 O O . VAL A 1 84 ? -2.596 5.182 1.614 1.00 88.88 84 VAL A O 1
ATOM 680 N N . LEU A 1 85 ? -0.905 3.917 0.863 1.00 91.81 85 LEU A N 1
ATOM 681 C CA . LEU A 1 85 ? -1.715 3.097 -0.030 1.00 91.81 85 LEU A CA 1
ATOM 682 C C . LEU A 1 85 ? -2.044 1.760 0.638 1.00 91.81 85 LEU A C 1
ATOM 684 O O . LEU A 1 85 ? -1.151 1.058 1.110 1.00 91.81 85 LEU A O 1
ATOM 688 N N . LEU A 1 86 ? -3.326 1.409 0.651 1.00 94.69 86 LEU A N 1
ATOM 689 C CA . LEU A 1 86 ? -3.821 0.093 1.040 1.00 94.69 86 LEU A CA 1
ATOM 690 C C . LEU A 1 86 ? -4.162 -0.685 -0.228 1.00 94.69 86 LEU A C 1
ATOM 692 O O . LEU A 1 86 ? -5.082 -0.286 -0.936 1.00 94.69 86 LEU A O 1
ATOM 696 N N . ASP A 1 87 ? -3.450 -1.774 -0.510 1.00 94.81 87 ASP A N 1
ATOM 697 C CA . ASP A 1 87 ? -3.771 -2.700 -1.606 1.00 94.81 87 ASP A CA 1
ATOM 698 C C . ASP A 1 87 ? -4.350 -4.000 -1.070 1.00 94.81 87 ASP A C 1
ATOM 700 O O . ASP A 1 87 ? -3.880 -4.525 -0.061 1.00 94.81 87 ASP A O 1
ATOM 704 N N . HIS A 1 88 ? -5.295 -4.584 -1.804 1.00 95.31 88 HIS A N 1
ATOM 705 C CA . HIS A 1 88 ? -5.638 -5.981 -1.594 1.00 95.31 88 HIS A CA 1
ATOM 706 C C . HIS A 1 88 ? -4.424 -6.875 -1.872 1.00 95.31 88 HIS A C 1
ATOM 708 O O . HIS A 1 88 ? -3.789 -6.778 -2.927 1.00 95.31 88 HIS A O 1
ATOM 714 N N . PHE A 1 89 ? -4.107 -7.765 -0.933 1.00 94.56 89 PHE A N 1
ATOM 715 C CA . PHE A 1 89 ? -3.005 -8.698 -1.107 1.00 94.56 89 PHE A CA 1
ATOM 716 C C . PHE A 1 89 ? -3.354 -9.750 -2.165 1.00 94.56 89 PHE A C 1
ATOM 718 O O . PHE A 1 89 ? -4.317 -10.503 -2.033 1.00 94.56 89 PHE A O 1
ATOM 725 N N . LEU A 1 90 ? -2.542 -9.820 -3.220 1.00 92.38 90 LEU A N 1
ATOM 726 C CA . LEU A 1 90 ? -2.699 -10.810 -4.279 1.00 92.38 90 LEU A CA 1
ATOM 727 C C . LEU A 1 90 ? -2.088 -12.144 -3.8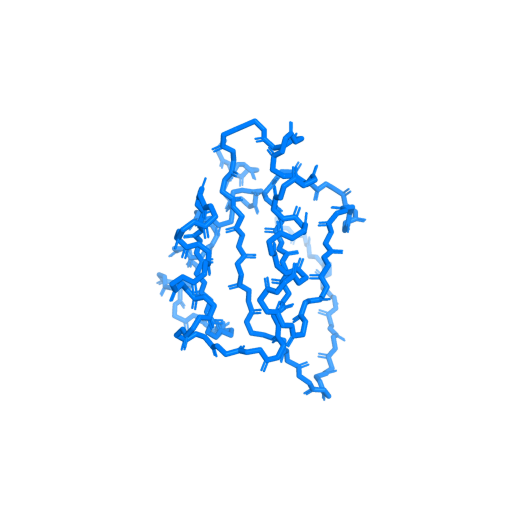38 1.00 92.38 90 LEU A C 1
ATOM 729 O O . LEU A 1 90 ? -0.887 -12.382 -3.976 1.00 92.38 90 LEU A O 1
ATOM 733 N N . ASN A 1 91 ? -2.925 -13.027 -3.299 1.00 87.56 91 ASN A N 1
ATOM 734 C CA . ASN A 1 91 ? -2.509 -14.365 -2.902 1.00 87.56 91 ASN A CA 1
ATOM 735 C C . ASN A 1 91 ? -2.080 -15.207 -4.115 1.00 87.56 91 ASN A C 1
ATOM 737 O O . ASN A 1 91 ? -2.705 -15.176 -5.173 1.00 87.56 91 ASN A O 1
ATOM 741 N N . CYS A 1 92 ? -1.017 -16.000 -3.946 1.00 87.81 92 CYS A N 1
ATOM 742 C CA . CYS A 1 92 ? -0.508 -16.916 -4.976 1.00 87.81 92 CYS A CA 1
ATOM 743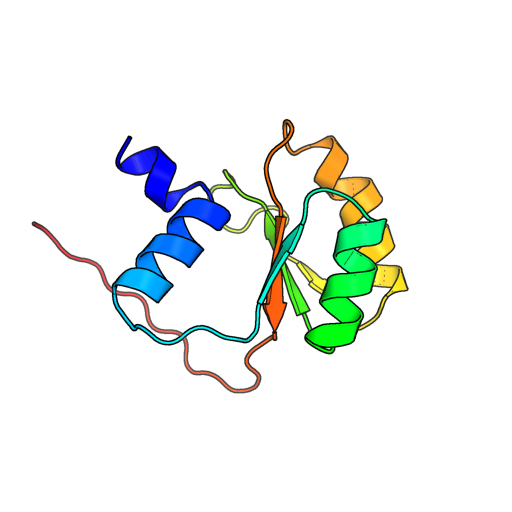 C C . CYS A 1 92 ? -0.174 -16.242 -6.325 1.00 87.81 92 CYS A C 1
ATOM 745 O O . CYS A 1 92 ? -0.216 -16.897 -7.367 1.00 87.81 92 CYS A O 1
ATOM 747 N N . ALA A 1 93 ? 0.158 -14.949 -6.316 1.00 91.75 93 ALA A N 1
ATOM 748 C CA . ALA A 1 93 ? 0.633 -14.249 -7.500 1.00 91.75 93 ALA A CA 1
ATOM 749 C C . ALA A 1 93 ? 2.098 -14.595 -7.810 1.00 91.75 93 ALA A C 1
ATOM 751 O O . ALA A 1 93 ? 2.876 -14.942 -6.921 1.00 91.75 93 ALA A O 1
ATOM 752 N N . ILE A 1 94 ? 2.470 -14.477 -9.084 1.00 94.44 94 ILE A N 1
ATOM 753 C CA . ILE A 1 94 ? 3.866 -14.507 -9.524 1.00 94.44 94 ILE A CA 1
ATOM 754 C C . ILE A 1 94 ? 4.331 -13.055 -9.622 1.00 94.44 94 ILE A C 1
ATOM 756 O O . ILE A 1 94 ? 3.725 -12.263 -10.345 1.00 94.44 94 ILE A O 1
ATOM 760 N N . GLU A 1 95 ? 5.386 -12.717 -8.891 1.00 93.44 95 GLU A N 1
ATOM 761 C CA . GLU A 1 95 ? 6.051 -11.417 -8.975 1.00 93.44 95 GLU A CA 1
ATOM 762 C C . GLU A 1 95 ? 7.069 -11.417 -10.123 1.00 93.44 95 GLU A C 1
ATOM 764 O O . GLU A 1 95 ? 7.725 -12.429 -10.384 1.00 93.44 95 GLU A O 1
ATOM 769 N N . MET A 1 96 ? 7.172 -10.297 -10.841 1.00 94.56 96 MET A N 1
ATOM 770 C CA . MET A 1 96 ? 8.084 -10.148 -11.973 1.00 94.56 96 MET A CA 1
ATOM 771 C C . MET A 1 96 ? 8.624 -8.718 -12.034 1.00 94.56 96 MET A C 1
ATOM 773 O O . MET A 1 96 ? 7.842 -7.773 -12.132 1.00 94.56 96 MET A O 1
ATOM 777 N N . ASP A 1 97 ? 9.950 -8.591 -12.053 1.00 93.31 97 ASP A N 1
ATOM 778 C CA . ASP A 1 97 ? 10.663 -7.319 -12.183 1.00 93.31 97 ASP A CA 1
ATOM 779 C C . ASP A 1 97 ? 11.177 -7.112 -13.613 1.00 93.31 97 ASP A C 1
ATOM 781 O O . ASP A 1 97 ? 11.555 -8.065 -14.301 1.00 93.31 97 ASP A O 1
ATOM 785 N N . VAL A 1 98 ? 11.184 -5.856 -14.073 1.00 94.50 98 VAL A N 1
ATOM 786 C CA . VAL A 1 98 ? 11.598 -5.478 -15.433 1.00 94.50 98 VAL A CA 1
ATOM 787 C C . VAL A 1 98 ? 12.472 -4.226 -15.397 1.00 94.50 98 VAL A C 1
ATOM 789 O O . VAL A 1 98 ? 11.993 -3.147 -15.053 1.00 94.50 98 VAL A O 1
ATOM 792 N N . ASP A 1 99 ? 13.722 -4.356 -15.845 1.00 94.50 99 ASP A N 1
ATOM 793 C CA . ASP A 1 99 ? 14.627 -3.230 -16.090 1.00 94.50 99 ASP A CA 1
ATOM 794 C C . ASP A 1 99 ? 14.538 -2.768 -17.555 1.00 94.50 99 ASP A C 1
ATOM 796 O O . ASP A 1 99 ? 14.559 -3.583 -18.482 1.00 94.50 99 ASP A O 1
ATOM 800 N N . ALA A 1 100 ? 14.457 -1.452 -17.784 1.00 93.19 100 ALA A N 1
ATOM 801 C CA . ALA A 1 100 ? 14.341 -0.856 -19.117 1.00 93.19 100 ALA A CA 1
ATOM 802 C C . ALA A 1 100 ? 15.157 0.443 -19.249 1.00 93.19 100 ALA A C 1
ATOM 804 O O . ALA A 1 100 ? 15.387 1.150 -18.269 1.00 93.19 100 ALA A O 1
ATOM 805 N N . VAL A 1 101 ? 15.562 0.778 -20.479 1.00 93.94 101 VAL A N 1
ATOM 806 C CA . VAL A 1 101 ? 16.270 2.025 -20.828 1.00 93.94 101 VAL A CA 1
ATOM 807 C C . VAL A 1 101 ? 15.480 2.747 -21.925 1.00 93.94 101 VAL A C 1
ATOM 809 O O . VAL A 1 101 ? 15.065 2.110 -22.894 1.00 93.94 101 VAL A O 1
ATOM 812 N N . CYS A 1 102 ? 15.252 4.052 -21.747 1.00 86.19 102 CYS A N 1
ATOM 813 C CA . CYS A 1 102 ? 14.463 4.934 -22.617 1.00 86.19 102 CYS A CA 1
ATOM 814 C C . CYS A 1 102 ? 15.319 6.099 -23.119 1.00 86.19 102 CYS A C 1
ATOM 816 O O . CYS A 1 102 ? 16.131 6.612 -22.317 1.00 86.19 102 CYS A O 1
#